Protein AF-A0A950IPH7-F1 (afdb_monomer_lite)

Structure (mmCIF, N/CA/C/O backbone):
data_AF-A0A950IPH7-F1
#
_entry.id   AF-A0A950IPH7-F1
#
loop_
_atom_site.group_PDB
_atom_site.id
_atom_site.type_symbol
_atom_site.label_atom_id
_atom_site.label_alt_id
_atom_site.label_comp_id
_atom_site.label_asym_id
_atom_site.label_entity_id
_atom_site.label_seq_id
_atom_site.pdbx_PDB_ins_code
_atom_site.Cartn_x
_atom_site.Cartn_y
_atom_site.Cartn_z
_atom_site.occupancy
_atom_site.B_iso_or_equiv
_atom_site.auth_seq_id
_atom_site.auth_comp_id
_atom_site.auth_asym_id
_atom_site.auth_atom_id
_atom_site.pdbx_PDB_model_num
ATOM 1 N N . MET A 1 1 ? -6.818 4.771 37.956 1.00 45.09 1 MET A N 1
ATOM 2 C CA . MET A 1 1 ? -5.962 5.315 36.882 1.00 45.09 1 MET A CA 1
ATOM 3 C C . MET A 1 1 ? -4.799 4.351 36.689 1.00 45.09 1 MET A C 1
ATOM 5 O O . MET A 1 1 ? -3.914 4.379 37.532 1.00 45.09 1 MET A O 1
ATOM 9 N N . PRO A 1 2 ? -4.810 3.426 35.711 1.00 46.41 2 PRO A N 1
ATOM 10 C CA . PRO A 1 2 ? -3.669 2.549 35.517 1.00 46.41 2 PRO A CA 1
ATOM 11 C C . PRO A 1 2 ? -2.638 3.216 34.601 1.00 46.41 2 PRO A C 1
ATOM 13 O O . PRO A 1 2 ? -2.873 3.489 33.427 1.00 46.41 2 PRO A O 1
ATOM 16 N N . GLU A 1 3 ? -1.519 3.513 35.244 1.00 50.34 3 GLU A N 1
ATOM 17 C CA . GLU A 1 3 ? -0.166 3.772 34.769 1.00 50.34 3 GLU A CA 1
ATOM 18 C C . GLU A 1 3 ? 0.173 3.152 33.398 1.00 50.34 3 GLU A C 1
ATOM 20 O O . GLU A 1 3 ? 0.300 1.936 33.241 1.00 50.34 3 GLU A O 1
ATOM 25 N N . VAL A 1 4 ? 0.353 4.007 32.385 1.00 49.00 4 VAL A N 1
ATOM 26 C CA . VAL A 1 4 ? 0.895 3.612 31.078 1.00 49.00 4 VAL A CA 1
ATOM 27 C C . VAL A 1 4 ? 2.414 3.524 31.208 1.00 49.00 4 VAL A C 1
ATOM 29 O O . VAL A 1 4 ? 3.131 4.511 31.048 1.00 49.00 4 VAL A O 1
ATOM 32 N N . ALA A 1 5 ? 2.906 2.325 31.517 1.00 48.16 5 ALA A N 1
ATOM 33 C CA . ALA A 1 5 ? 4.327 2.006 31.514 1.00 48.16 5 ALA A CA 1
ATOM 34 C C . ALA A 1 5 ? 4.942 2.303 30.132 1.00 48.16 5 ALA A C 1
ATOM 36 O O . ALA A 1 5 ? 4.594 1.688 29.117 1.00 48.16 5 ALA A O 1
ATOM 37 N N . ALA A 1 6 ? 5.877 3.254 30.095 1.00 52.44 6 ALA A N 1
ATOM 38 C CA . ALA A 1 6 ? 6.624 3.639 28.906 1.00 52.44 6 ALA A CA 1
ATOM 39 C C . ALA A 1 6 ? 7.541 2.489 28.448 1.00 52.44 6 ALA A C 1
ATOM 41 O O . ALA A 1 6 ? 8.656 2.311 28.936 1.00 52.44 6 ALA A O 1
ATOM 42 N N . ALA A 1 7 ? 7.062 1.681 27.500 1.00 50.75 7 ALA A N 1
ATOM 43 C CA . ALA A 1 7 ? 7.858 0.632 26.869 1.00 50.75 7 ALA A CA 1
ATOM 44 C C . ALA A 1 7 ? 9.103 1.219 26.159 1.00 50.75 7 ALA A C 1
ATOM 46 O O . ALA A 1 7 ? 9.031 2.310 25.584 1.00 50.75 7 ALA A O 1
ATOM 47 N N . PRO A 1 8 ? 10.242 0.497 26.138 1.00 49.56 8 PRO A N 1
ATOM 48 C CA . PRO A 1 8 ? 11.510 1.007 25.622 1.00 49.56 8 PRO A CA 1
ATOM 49 C C . PRO A 1 8 ? 11.405 1.407 24.143 1.00 49.56 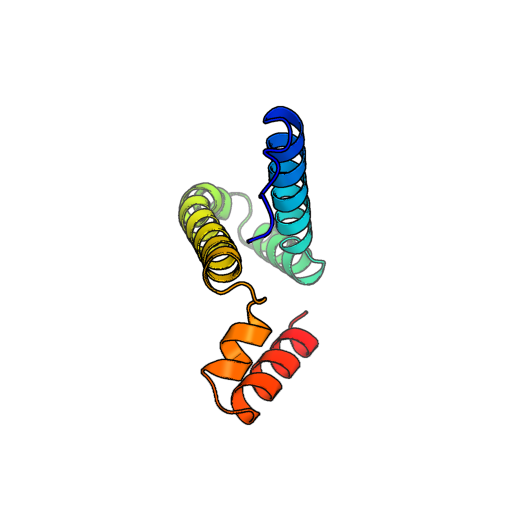8 PRO A C 1
ATOM 51 O O . PRO A 1 8 ? 10.976 0.623 23.293 1.00 49.56 8 PRO A O 1
ATOM 54 N N . ARG A 1 9 ? 11.861 2.627 23.832 1.00 59.84 9 ARG A N 1
ATOM 55 C CA . ARG A 1 9 ? 11.737 3.330 22.537 1.00 59.84 9 ARG A CA 1
ATOM 56 C C . ARG A 1 9 ? 12.106 2.482 21.305 1.00 59.84 9 ARG A C 1
ATOM 58 O O . ARG A 1 9 ? 11.478 2.625 20.262 1.00 59.84 9 ARG A O 1
ATOM 65 N N . LYS A 1 10 ? 13.072 1.558 21.425 1.00 57.66 10 LYS A N 1
ATOM 66 C CA . LYS A 1 10 ? 13.510 0.663 20.332 1.00 57.66 10 LYS A CA 1
ATOM 67 C C . LYS A 1 10 ? 12.494 -0.431 19.977 1.00 57.66 10 LYS A C 1
ATOM 69 O O . LYS A 1 10 ? 12.344 -0.753 18.802 1.00 57.66 10 LYS A O 1
ATOM 74 N N . ARG A 1 11 ? 11.758 -0.969 20.959 1.00 60.94 11 ARG A N 1
ATOM 75 C CA . ARG A 1 11 ? 10.733 -2.007 20.728 1.00 60.94 11 ARG A CA 1
ATOM 76 C C . ARG A 1 11 ? 9.528 -1.445 19.975 1.00 60.94 11 ARG A C 1
ATOM 78 O O . ARG A 1 11 ? 8.935 -2.142 19.159 1.00 60.94 11 ARG A O 1
ATOM 85 N N . ASN A 1 12 ? 9.215 -0.171 20.204 1.00 69.50 12 ASN A N 1
ATOM 86 C CA . ASN A 1 12 ? 8.132 0.518 19.505 1.00 69.50 12 ASN A CA 1
ATOM 87 C C . ASN A 1 12 ? 8.483 0.796 18.037 1.00 69.50 12 ASN A C 1
ATOM 89 O O . ASN A 1 12 ? 7.627 0.620 17.183 1.00 69.50 12 ASN A O 1
ATOM 93 N N . LEU A 1 13 ? 9.737 1.141 17.722 1.00 74.69 13 LEU A N 1
ATOM 94 C CA . LEU A 1 13 ? 10.169 1.370 16.336 1.00 74.69 13 LEU A CA 1
ATOM 95 C C . LEU A 1 13 ? 10.134 0.091 15.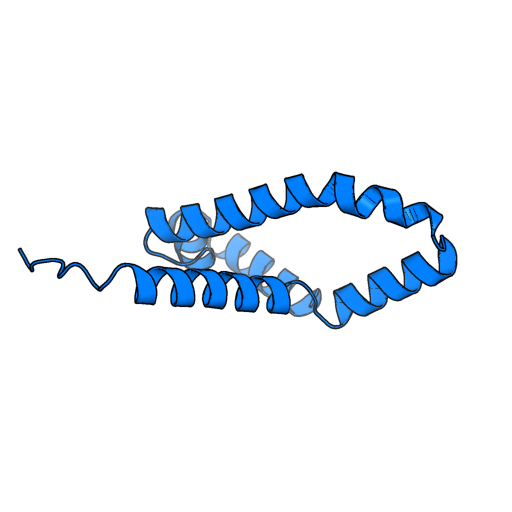493 1.00 74.69 13 LEU A C 1
ATOM 97 O O . LEU A 1 13 ? 9.551 0.097 14.416 1.00 74.69 13 LEU A O 1
ATOM 101 N N . LEU A 1 14 ? 10.683 -1.016 16.004 1.00 78.94 14 LEU A N 1
ATOM 102 C CA . LEU A 1 14 ? 10.628 -2.321 15.331 1.00 78.94 14 LEU A CA 1
ATOM 103 C C . LEU A 1 14 ? 9.185 -2.776 15.094 1.00 78.94 14 LEU A C 1
ATOM 105 O O . LEU A 1 14 ? 8.863 -3.296 14.032 1.00 78.94 14 LEU A O 1
ATOM 109 N N . ARG A 1 15 ? 8.300 -2.533 16.068 1.00 76.69 15 ARG A N 1
ATOM 110 C CA . ARG A 1 15 ? 6.880 -2.862 15.949 1.00 76.69 15 ARG A CA 1
ATOM 111 C C . ARG A 1 15 ? 6.165 -1.977 14.928 1.00 76.69 15 ARG A C 1
ATOM 113 O O . ARG A 1 15 ? 5.370 -2.500 14.160 1.00 76.69 15 ARG A O 1
ATOM 120 N N . SER A 1 16 ? 6.457 -0.678 14.886 1.00 76.88 16 SER A N 1
ATOM 121 C CA . SER A 1 16 ? 5.893 0.240 13.888 1.00 76.88 16 SER A CA 1
ATOM 122 C C . SER A 1 16 ? 6.375 -0.076 12.473 1.00 76.88 16 SER A C 1
ATOM 124 O O . SER A 1 16 ? 5.571 -0.063 11.548 1.00 76.88 16 SER A O 1
ATOM 126 N N . VAL A 1 17 ? 7.659 -0.407 12.303 1.00 79.75 17 VAL A N 1
ATOM 127 C CA . VAL A 1 17 ? 8.213 -0.843 11.011 1.00 79.75 17 VAL A CA 1
ATOM 128 C C . VAL A 1 17 ? 7.616 -2.189 10.600 1.00 79.75 17 VAL A C 1
ATOM 130 O O . VAL A 1 17 ? 7.224 -2.341 9.451 1.00 79.75 17 VAL A O 1
ATOM 133 N N . GLY A 1 18 ? 7.467 -3.132 11.535 1.00 80.81 18 GLY A N 1
ATOM 134 C CA . GLY A 1 18 ? 6.804 -4.413 11.285 1.00 80.81 18 GLY A CA 1
ATOM 135 C C . GLY A 1 18 ? 5.336 -4.256 10.881 1.00 80.81 18 GLY A C 1
ATOM 136 O O . GLY A 1 18 ? 4.902 -4.878 9.921 1.00 80.81 18 GLY A O 1
ATOM 137 N N . LEU A 1 19 ? 4.585 -3.377 11.551 1.00 80.44 19 LEU A N 1
ATOM 138 C CA . LEU A 1 19 ? 3.211 -3.030 11.168 1.00 80.44 19 LEU A CA 1
ATOM 139 C C . LEU A 1 19 ? 3.152 -2.384 9.779 1.00 80.44 19 LEU A C 1
ATOM 141 O O . LEU A 1 19 ? 2.280 -2.735 8.994 1.00 80.44 19 LEU A O 1
ATOM 145 N N . GLY A 1 20 ? 4.082 -1.481 9.459 1.00 81.31 20 GLY A N 1
ATOM 146 C CA . GLY A 1 20 ? 4.186 -0.883 8.126 1.00 81.31 20 GLY A CA 1
ATOM 147 C C . GLY A 1 20 ? 4.491 -1.913 7.036 1.00 81.31 20 GLY A C 1
ATOM 148 O O . GLY A 1 20 ? 3.860 -1.884 5.988 1.00 81.31 20 GLY A O 1
ATOM 149 N N . LEU A 1 21 ? 5.396 -2.858 7.309 1.00 82.88 21 LEU A N 1
ATOM 150 C CA . LEU A 1 21 ? 5.728 -3.972 6.415 1.00 82.88 21 LEU A CA 1
ATOM 151 C C . LEU A 1 21 ? 4.537 -4.900 6.171 1.00 82.88 21 LEU A C 1
ATOM 153 O O . LEU A 1 21 ? 4.304 -5.283 5.034 1.00 82.88 21 LEU A O 1
ATOM 157 N N . ILE A 1 22 ? 3.777 -5.241 7.216 1.00 84.56 22 ILE A N 1
ATOM 158 C CA . ILE A 1 22 ? 2.578 -6.081 7.088 1.00 84.56 22 ILE A CA 1
ATOM 159 C C . ILE A 1 22 ? 1.510 -5.364 6.258 1.00 84.56 22 ILE A C 1
ATOM 161 O O . ILE A 1 22 ? 0.917 -5.978 5.382 1.00 84.56 22 ILE A O 1
ATOM 165 N N . THR A 1 23 ? 1.284 -4.072 6.507 1.00 83.19 23 THR A N 1
ATOM 166 C CA . THR A 1 23 ? 0.328 -3.276 5.726 1.00 83.19 23 THR A CA 1
ATOM 167 C C . THR A 1 23 ? 0.762 -3.150 4.269 1.00 83.19 23 THR A C 1
ATOM 169 O O . THR A 1 23 ? -0.078 -3.272 3.392 1.00 83.19 23 THR A O 1
ATOM 172 N N . GLY A 1 24 ? 2.056 -2.948 4.003 1.00 81.00 24 GLY A N 1
ATOM 173 C CA . GLY A 1 24 ? 2.582 -2.916 2.637 1.00 81.00 24 GLY A CA 1
ATOM 174 C C . GLY A 1 24 ? 2.434 -4.262 1.931 1.00 81.00 24 GLY A C 1
ATOM 175 O O . GLY A 1 24 ? 1.906 -4.321 0.834 1.00 81.00 24 GLY A O 1
ATOM 176 N N . ALA A 1 25 ? 2.797 -5.360 2.598 1.00 83.25 25 ALA A N 1
ATOM 177 C CA . ALA A 1 25 ? 2.630 -6.704 2.046 1.00 83.25 25 ALA A CA 1
ATOM 178 C C . ALA A 1 25 ? 1.157 -7.095 1.823 1.00 83.25 25 ALA A C 1
ATOM 180 O O . ALA A 1 25 ? 0.884 -7.987 1.030 1.00 83.25 25 ALA A O 1
ATOM 181 N N . ALA A 1 26 ? 0.220 -6.460 2.531 1.00 82.50 26 ALA A N 1
ATOM 182 C CA . ALA A 1 26 ? -1.212 -6.654 2.327 1.00 82.50 26 ALA A CA 1
ATOM 183 C C . ALA A 1 26 ? -1.782 -5.836 1.153 1.00 82.50 26 ALA A C 1
ATOM 185 O O . ALA A 1 26 ? -2.865 -6.169 0.689 1.00 82.50 26 ALA A O 1
ATOM 186 N N . ASP A 1 27 ? -1.089 -4.784 0.702 1.00 82.12 27 ASP A N 1
ATOM 187 C CA . ASP A 1 27 ? -1.491 -3.951 -0.447 1.00 82.12 27 ASP A CA 1
ATOM 188 C C . ASP A 1 27 ? -1.144 -4.627 -1.792 1.00 82.12 27 ASP A C 1
ATOM 190 O O . ASP A 1 27 ? -1.817 -4.413 -2.796 1.00 82.12 27 ASP A O 1
ATOM 194 N N . ASP A 1 28 ? -0.128 -5.499 -1.802 1.00 85.38 28 ASP A N 1
ATOM 195 C CA . ASP A 1 28 ? 0.341 -6.249 -2.977 1.00 85.38 28 ASP A CA 1
ATOM 196 C C . ASP A 1 28 ? -0.306 -7.653 -3.082 1.00 85.38 28 ASP A C 1
ATOM 198 O O . ASP A 1 28 ? 0.373 -8.684 -3.027 1.00 85.38 28 ASP A O 1
ATOM 202 N N . ASP A 1 29 ? -1.634 -7.719 -3.222 1.00 84.88 29 ASP A N 1
ATOM 203 C CA . ASP A 1 29 ? -2.373 -8.979 -3.415 1.00 84.88 29 ASP A CA 1
ATOM 204 C C . ASP A 1 29 ? -2.286 -9.544 -4.860 1.00 84.88 29 ASP A C 1
ATOM 206 O O . ASP A 1 29 ? -1.790 -8.905 -5.793 1.00 84.88 29 ASP A O 1
ATOM 210 N N . CYS A 1 30 ? -2.749 -10.789 -5.079 1.00 84.75 30 CYS A N 1
ATOM 211 C CA . CYS A 1 30 ? -2.711 -11.442 -6.402 1.00 84.75 30 CYS A CA 1
ATOM 212 C C . CYS A 1 30 ? -3.450 -10.638 -7.490 1.00 84.75 30 CYS A C 1
ATOM 214 O O . CYS A 1 30 ? -3.063 -10.691 -8.662 1.00 84.75 30 CYS A O 1
ATOM 216 N N . SER A 1 31 ? -4.501 -9.908 -7.109 1.00 85.06 31 SER A N 1
ATOM 217 C CA . SER A 1 31 ? -5.302 -9.078 -8.011 1.00 85.06 31 SER A CA 1
ATOM 218 C C . SER A 1 31 ? -4.515 -7.839 -8.459 1.00 85.06 31 SER A C 1
ATOM 220 O O . SER A 1 31 ? -4.434 -7.534 -9.658 1.00 85.06 31 SER A O 1
ATOM 222 N N . ALA A 1 32 ? -3.830 -7.181 -7.521 1.00 83.44 32 ALA A N 1
ATOM 223 C CA . ALA A 1 32 ? -2.929 -6.064 -7.773 1.00 83.44 32 ALA A CA 1
ATOM 224 C C . ALA A 1 32 ? -1.748 -6.483 -8.658 1.00 83.44 32 ALA A C 1
ATOM 226 O O . ALA A 1 32 ? -1.488 -5.847 -9.684 1.00 83.44 32 ALA A O 1
ATOM 227 N N . VAL A 1 33 ? -1.088 -7.604 -8.342 1.00 85.50 33 VAL A N 1
ATOM 228 C CA . VAL A 1 33 ? 0.029 -8.137 -9.143 1.00 85.50 33 VAL A CA 1
ATOM 229 C C . VAL A 1 33 ? -0.409 -8.436 -10.580 1.00 85.50 33 VAL A C 1
ATOM 231 O O . VAL A 1 33 ? 0.299 -8.081 -11.525 1.00 85.50 33 VAL A O 1
ATOM 234 N N . GLY A 1 34 ? -1.591 -9.032 -10.770 1.00 87.56 34 GLY A N 1
ATOM 235 C CA . GLY A 1 34 ? -2.153 -9.291 -12.098 1.00 87.56 34 GLY A CA 1
ATOM 236 C C . GLY A 1 34 ? -2.426 -8.008 -12.887 1.00 87.56 34 GLY A C 1
ATOM 237 O O . GLY A 1 34 ? -2.080 -7.917 -14.067 1.00 87.56 34 GLY A O 1
ATOM 238 N N . THR A 1 35 ? -2.968 -6.988 -12.222 1.00 85.62 35 THR A N 1
ATOM 239 C CA . THR A 1 35 ? -3.249 -5.679 -12.828 1.00 85.62 35 THR A CA 1
ATOM 240 C C . THR A 1 35 ? -1.961 -4.986 -13.262 1.00 85.62 35 THR A C 1
ATOM 242 O O . THR A 1 35 ? -1.846 -4.557 -14.411 1.00 85.62 35 THR A O 1
ATOM 245 N N . TYR A 1 36 ? -0.953 -4.924 -12.390 1.00 86.44 36 TYR A N 1
ATOM 246 C CA . TYR A 1 36 ? 0.339 -4.329 -12.726 1.00 86.44 36 TYR A CA 1
ATOM 247 C C . TYR A 1 36 ? 1.055 -5.104 -13.838 1.00 86.44 36 TYR A C 1
ATOM 249 O O . TYR A 1 36 ? 1.666 -4.480 -14.706 1.00 86.44 36 TYR A O 1
ATOM 257 N N . ALA A 1 37 ? 0.933 -6.435 -13.882 1.00 86.88 37 ALA A N 1
ATOM 258 C CA . ALA A 1 37 ? 1.475 -7.257 -14.963 1.00 86.88 37 ALA A CA 1
ATOM 259 C C . ALA A 1 37 ? 0.775 -6.990 -16.306 1.00 86.88 37 ALA A C 1
ATOM 261 O O . ALA A 1 37 ? 1.448 -6.824 -17.324 1.00 86.88 37 ALA A O 1
ATOM 262 N N . GLN A 1 38 ? -0.559 -6.888 -16.322 1.00 89.06 38 GLN A N 1
ATOM 263 C CA . GLN A 1 38 ? -1.326 -6.568 -17.529 1.00 89.06 38 GLN A CA 1
ATOM 264 C C . GLN A 1 38 ? -0.993 -5.161 -18.044 1.00 89.06 38 GLN A C 1
ATOM 266 O O . GLN A 1 38 ? -0.700 -4.980 -19.227 1.00 89.06 38 GLN A O 1
ATOM 271 N N . VAL A 1 39 ? -1.002 -4.167 -17.154 1.00 86.88 39 VAL A N 1
ATOM 272 C CA . VAL A 1 39 ? -0.648 -2.773 -17.462 1.00 86.88 39 VAL A CA 1
ATOM 273 C C . VAL A 1 39 ? 0.806 -2.689 -17.935 1.00 86.88 39 VAL A C 1
ATOM 275 O O . VAL A 1 39 ? 1.090 -2.018 -18.927 1.00 86.88 39 VAL A O 1
ATOM 278 N N . GLY A 1 40 ? 1.720 -3.421 -17.296 1.00 84.62 40 GLY A N 1
ATOM 279 C CA . GLY A 1 40 ? 3.128 -3.511 -17.677 1.00 84.6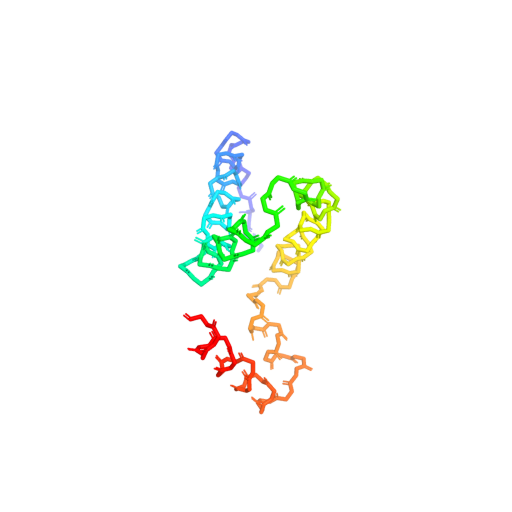2 40 GLY A CA 1
ATOM 280 C C . GLY A 1 40 ? 3.342 -4.141 -19.054 1.00 84.62 40 GLY A C 1
ATOM 281 O O . GLY A 1 40 ? 4.145 -3.635 -19.834 1.00 84.62 40 GLY A O 1
ATOM 282 N N . ALA A 1 41 ? 2.583 -5.183 -19.403 1.00 87.12 41 ALA A N 1
ATOM 283 C CA . ALA A 1 41 ? 2.632 -5.799 -20.729 1.00 87.12 41 ALA A CA 1
ATOM 284 C C . ALA A 1 41 ? 2.121 -4.859 -21.837 1.00 87.12 41 ALA A C 1
ATOM 286 O O . ALA A 1 41 ? 2.638 -4.887 -22.952 1.00 87.12 41 ALA A O 1
ATOM 287 N N . GLN A 1 42 ? 1.133 -4.008 -21.538 1.00 86.94 42 GLN A N 1
ATOM 288 C CA . GLN A 1 42 ? 0.538 -3.085 -22.512 1.00 86.94 42 GLN A CA 1
ATOM 289 C C . GLN A 1 42 ? 1.314 -1.767 -22.670 1.00 86.94 42 GLN A C 1
ATOM 291 O O . GLN A 1 42 ? 1.462 -1.262 -23.782 1.00 86.94 42 GLN A O 1
ATOM 296 N N . LEU A 1 43 ? 1.796 -1.184 -21.571 1.00 83.19 43 LEU A N 1
ATOM 297 C CA . LEU A 1 43 ? 2.412 0.151 -21.545 1.00 83.19 43 LEU A CA 1
ATOM 298 C C . LEU A 1 43 ? 3.943 0.107 -21.435 1.00 83.19 43 LEU A C 1
ATOM 300 O O . LEU A 1 43 ? 4.606 1.132 -21.639 1.00 83.19 43 LEU A O 1
ATOM 304 N N . GLY A 1 44 ? 4.522 -1.058 -21.133 1.00 82.62 44 GLY A N 1
ATOM 305 C CA . GLY A 1 44 ? 5.950 -1.211 -20.873 1.00 82.62 44 GLY A CA 1
ATOM 306 C C . GLY A 1 44 ? 6.430 -0.238 -19.791 1.00 82.62 44 GLY A C 1
ATOM 307 O O . GLY A 1 44 ? 5.723 0.075 -18.834 1.00 82.62 44 GLY A O 1
ATOM 308 N N . TYR A 1 45 ? 7.621 0.328 -19.977 1.00 82.06 45 TYR A N 1
ATOM 309 C CA . TYR A 1 45 ? 8.204 1.288 -19.030 1.00 82.06 45 TYR A CA 1
ATOM 310 C C . TYR A 1 45 ? 7.561 2.684 -19.053 1.00 82.06 45 TYR A C 1
ATOM 312 O O . TYR A 1 45 ? 7.929 3.541 -18.251 1.00 82.06 45 TYR A O 1
ATOM 320 N N . LYS A 1 46 ? 6.585 2.949 -19.932 1.00 81.88 46 LYS A N 1
ATOM 321 C CA . LYS A 1 46 ? 5.935 4.268 -20.008 1.00 81.88 46 LYS A CA 1
ATOM 322 C C . LYS A 1 46 ? 5.065 4.575 -18.792 1.00 81.88 46 LYS A C 1
ATOM 324 O O . LYS A 1 46 ? 4.769 5.739 -18.568 1.00 81.88 46 LYS A O 1
ATOM 329 N N . ALA A 1 47 ? 4.666 3.570 -18.014 1.00 81.19 47 ALA A N 1
ATOM 330 C CA . ALA A 1 47 ? 3.904 3.758 -16.779 1.00 81.19 47 ALA A CA 1
ATOM 331 C C . ALA A 1 47 ? 4.798 3.976 -15.541 1.00 81.19 47 ALA A C 1
ATOM 333 O O . ALA A 1 47 ? 4.300 4.369 -14.491 1.00 81.19 47 ALA A O 1
ATOM 334 N N . LEU A 1 48 ? 6.118 3.769 -15.644 1.00 82.75 48 LEU A N 1
ATOM 335 C CA . LEU A 1 48 ? 7.017 3.778 -14.483 1.00 82.75 48 LEU A CA 1
ATOM 336 C C . LEU A 1 48 ? 7.098 5.149 -13.793 1.00 82.75 48 LEU A C 1
ATOM 338 O O . LEU A 1 48 ? 7.299 5.218 -12.585 1.00 82.75 48 LEU A O 1
ATOM 342 N N . TRP A 1 49 ? 6.898 6.241 -14.538 1.00 86.00 49 TRP A N 1
ATOM 343 C CA . TRP A 1 49 ? 6.886 7.599 -13.979 1.00 86.00 49 TRP A CA 1
ATOM 344 C C . TRP A 1 49 ? 5.654 7.882 -13.106 1.00 86.00 49 TRP A C 1
ATOM 346 O O . TRP A 1 49 ? 5.691 8.798 -12.287 1.00 86.00 49 TRP A O 1
ATOM 356 N N . LEU A 1 50 ? 4.585 7.087 -13.232 1.00 85.44 50 LEU A N 1
ATOM 357 C CA . LEU A 1 50 ? 3.417 7.190 -12.358 1.00 85.44 50 LEU A CA 1
ATOM 358 C C . LEU A 1 50 ? 3.732 6.683 -10.951 1.00 85.44 50 LEU A C 1
ATOM 360 O O . LEU A 1 50 ? 3.178 7.208 -9.993 1.00 85.44 50 LEU A O 1
ATOM 364 N N . ALA A 1 51 ? 4.652 5.725 -10.804 1.00 85.12 51 ALA A N 1
ATOM 365 C CA . ALA A 1 51 ? 5.017 5.175 -9.501 1.00 85.12 51 ALA A CA 1
ATOM 366 C C . ALA A 1 51 ? 5.462 6.264 -8.500 1.00 85.12 51 ALA A C 1
ATOM 368 O O . ALA A 1 51 ? 4.824 6.387 -7.455 1.00 85.12 51 ALA A O 1
ATOM 369 N N . PRO A 1 52 ? 6.458 7.129 -8.794 1.00 86.75 52 PRO A N 1
ATOM 370 C CA . PRO A 1 52 ? 6.821 8.215 -7.883 1.00 86.75 52 PRO A CA 1
ATOM 371 C C . PRO A 1 52 ? 5.734 9.293 -7.744 1.00 86.75 52 PRO A C 1
ATOM 373 O O . PRO A 1 52 ? 5.701 9.977 -6.724 1.00 86.75 52 PRO A O 1
ATOM 376 N N . ALA A 1 53 ? 4.840 9.449 -8.726 1.00 88.25 53 ALA A N 1
ATOM 377 C CA . ALA A 1 53 ? 3.744 10.418 -8.659 1.00 88.25 53 ALA A CA 1
ATOM 378 C C . ALA A 1 53 ? 2.600 9.959 -7.733 1.00 88.25 53 ALA A C 1
ATOM 380 O O . ALA A 1 53 ? 2.021 10.773 -7.016 1.00 88.25 53 ALA A O 1
ATOM 381 N N . VAL A 1 54 ? 2.293 8.659 -7.718 1.00 86.19 54 VAL A N 1
ATOM 382 C CA . VAL A 1 54 ? 1.218 8.057 -6.909 1.00 86.19 54 VAL A CA 1
ATOM 383 C C . VAL A 1 54 ? 1.698 7.699 -5.499 1.00 86.19 54 VAL A C 1
ATOM 385 O O . VAL A 1 54 ? 0.918 7.753 -4.549 1.00 86.19 54 VAL A O 1
ATOM 388 N N . LEU A 1 55 ? 2.995 7.433 -5.320 1.00 87.62 55 LEU A N 1
ATOM 389 C CA . LEU A 1 55 ? 3.604 7.137 -4.021 1.00 87.62 55 LEU A CA 1
ATOM 390 C C . LEU A 1 55 ? 3.225 8.120 -2.887 1.00 87.62 55 LEU A C 1
ATOM 392 O O . LEU A 1 55 ? 2.818 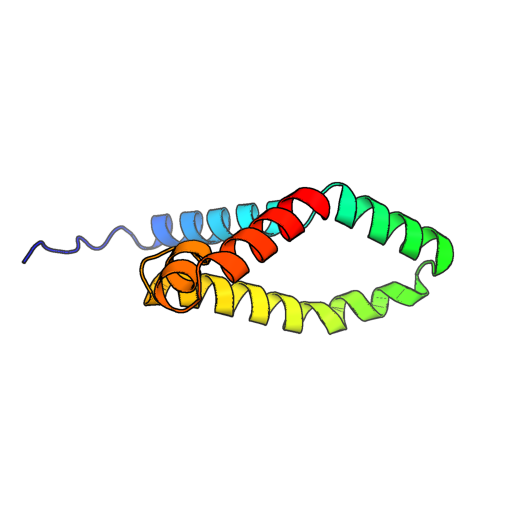7.649 -1.823 1.00 87.62 55 LEU A O 1
ATOM 396 N N . PRO A 1 56 ? 3.282 9.460 -3.047 1.00 88.06 56 PRO A N 1
ATOM 397 C CA . PRO A 1 56 ? 2.873 10.376 -1.979 1.00 88.06 56 PRO A CA 1
ATOM 398 C C . PRO A 1 56 ? 1.384 10.260 -1.632 1.00 88.06 56 PRO A C 1
ATOM 400 O O . PRO A 1 56 ? 1.023 10.349 -0.459 1.00 88.06 56 PRO A O 1
ATOM 403 N N . MET A 1 57 ? 0.519 10.019 -2.621 1.00 88.94 57 MET A N 1
ATOM 404 C CA . MET A 1 57 ? -0.913 9.814 -2.390 1.00 88.94 57 MET A CA 1
ATOM 405 C C . MET A 1 57 ? -1.151 8.558 -1.543 1.00 88.94 57 MET A C 1
ATOM 407 O O . MET A 1 57 ? -1.902 8.601 -0.567 1.00 88.94 57 MET A O 1
ATOM 411 N N . MET A 1 58 ? -0.457 7.468 -1.870 1.00 88.44 58 MET A N 1
ATOM 412 C CA . MET A 1 58 ? -0.523 6.200 -1.145 1.00 88.44 58 MET A CA 1
ATOM 413 C C . MET A 1 58 ? -0.036 6.346 0.304 1.00 88.44 58 MET A C 1
ATOM 415 O O . MET A 1 58 ? -0.718 5.919 1.236 1.00 88.44 58 MET A O 1
ATOM 419 N N . VAL A 1 59 ? 1.084 7.047 0.524 1.00 87.56 59 VAL A N 1
ATOM 420 C CA . VAL A 1 59 ? 1.599 7.342 1.874 1.00 87.56 59 VAL A CA 1
ATOM 421 C C . VAL A 1 59 ? 0.569 8.103 2.707 1.00 87.56 59 VAL A C 1
ATOM 423 O O . VAL A 1 59 ? 0.343 7.761 3.869 1.00 87.56 59 VAL A O 1
ATOM 426 N N . VAL A 1 60 ? -0.082 9.114 2.128 1.00 89.19 60 VAL A N 1
ATOM 427 C CA . VAL A 1 60 ? -1.114 9.895 2.822 1.00 89.19 60 VAL A CA 1
ATOM 428 C C . VAL A 1 60 ? -2.326 9.026 3.163 1.00 89.19 60 VAL A C 1
ATOM 430 O O . VAL A 1 60 ? -2.817 9.097 4.291 1.00 89.19 60 VAL A O 1
ATOM 433 N N . ALA A 1 61 ? -2.780 8.172 2.244 1.00 88.38 61 ALA A N 1
ATOM 434 C CA . ALA A 1 61 ? -3.911 7.274 2.471 1.00 88.38 61 ALA A CA 1
ATOM 435 C C . ALA A 1 61 ? -3.645 6.269 3.608 1.00 88.38 61 ALA A C 1
ATOM 437 O O . ALA A 1 61 ? -4.467 6.130 4.521 1.00 88.38 61 ALA A O 1
ATOM 438 N N . VAL A 1 62 ? -2.473 5.624 3.611 1.00 87.88 62 VAL A N 1
ATOM 439 C CA . VAL A 1 62 ? -2.065 4.679 4.665 1.00 87.88 62 VAL A CA 1
ATOM 440 C C . VAL A 1 62 ? -1.885 5.399 6.002 1.00 87.88 62 VAL A C 1
ATOM 442 O O . VAL A 1 62 ? -2.361 4.925 7.037 1.00 87.88 62 VAL A O 1
ATOM 445 N N . TYR A 1 63 ? -1.257 6.578 5.995 1.00 87.06 63 TYR A N 1
ATOM 446 C CA . TYR A 1 63 ? -1.070 7.387 7.197 1.00 87.06 63 TYR A CA 1
ATOM 447 C C . TYR A 1 63 ? -2.403 7.805 7.823 1.00 87.06 63 TYR A C 1
ATOM 449 O O . TYR A 1 63 ? -2.587 7.647 9.030 1.00 87.06 63 TYR A O 1
ATOM 457 N N . LEU A 1 64 ? -3.342 8.314 7.022 1.00 86.56 64 LEU A N 1
ATOM 458 C CA . LEU A 1 64 ? -4.664 8.718 7.498 1.00 86.56 64 LEU A CA 1
ATOM 459 C C . LEU A 1 64 ? -5.440 7.526 8.054 1.00 86.56 64 LEU A C 1
ATOM 461 O O . LEU A 1 64 ? -6.009 7.636 9.137 1.00 86.56 64 LEU A O 1
ATOM 465 N N . SER A 1 65 ? -5.406 6.381 7.372 1.00 82.56 65 SER A N 1
ATOM 466 C CA . SER A 1 65 ? -6.077 5.156 7.821 1.00 82.56 65 SER A CA 1
ATOM 467 C C . SER A 1 65 ? -5.509 4.648 9.150 1.00 82.56 65 SER A C 1
ATOM 469 O O . SER A 1 65 ? -6.259 4.351 10.083 1.00 82.56 65 SER A O 1
ATOM 471 N N . GLY A 1 66 ? -4.180 4.631 9.287 1.00 83.38 66 GLY A N 1
ATOM 472 C CA . GLY A 1 66 ? -3.511 4.275 10.538 1.00 83.38 66 GLY A CA 1
ATOM 473 C C . GLY A 1 66 ? -3.806 5.267 11.665 1.00 83.38 66 GLY A C 1
ATOM 474 O O . GLY A 1 66 ? -4.086 4.864 12.794 1.00 83.38 66 GLY A O 1
ATOM 475 N N . LYS A 1 67 ? -3.805 6.568 11.364 1.00 84.31 67 LYS A N 1
ATOM 476 C CA . LYS A 1 67 ? -4.087 7.625 12.341 1.00 84.31 67 LYS A CA 1
ATOM 477 C C . LYS A 1 67 ? -5.542 7.614 12.797 1.00 84.31 67 LYS A C 1
ATOM 479 O O . LYS A 1 67 ? -5.793 7.774 13.986 1.00 84.31 67 LYS A O 1
ATOM 484 N N . LEU A 1 68 ? -6.486 7.364 11.892 1.00 82.88 68 LEU A N 1
ATOM 485 C CA . LEU A 1 68 ? -7.898 7.171 12.221 1.00 82.88 68 LEU A CA 1
ATOM 486 C C . LEU A 1 68 ? -8.082 5.993 13.180 1.00 82.88 68 LEU A C 1
ATOM 488 O O . LEU A 1 68 ? -8.749 6.150 14.198 1.00 82.88 68 LEU A O 1
ATOM 492 N N . GLY A 1 69 ? -7.434 4.853 12.920 1.00 79.81 69 GLY A N 1
ATOM 493 C CA . GLY A 1 69 ? -7.474 3.698 13.823 1.00 79.81 69 GLY A CA 1
ATOM 494 C C . GLY A 1 69 ? -6.864 3.981 15.202 1.00 79.81 69 GLY A C 1
ATOM 495 O O . GLY A 1 69 ? -7.406 3.550 16.219 1.00 79.81 69 GLY A O 1
ATOM 496 N N . GLN A 1 70 ? -5.773 4.753 15.257 1.00 80.88 70 GLN A N 1
ATOM 497 C CA . GLN A 1 70 ? -5.135 5.162 16.516 1.00 80.88 70 GLN A CA 1
ATOM 498 C C . GLN A 1 70 ? -5.988 6.147 17.325 1.00 80.88 70 GLN A C 1
ATOM 500 O O . GLN A 1 70 ? -6.074 6.010 18.541 1.00 80.88 70 GLN A O 1
ATOM 505 N N . VAL A 1 71 ? -6.611 7.132 16.669 1.00 83.06 71 VAL A N 1
ATOM 506 C CA . VAL A 1 71 ? -7.422 8.170 17.329 1.00 83.06 71 VAL A CA 1
ATOM 507 C C . VAL A 1 71 ? -8.782 7.627 17.756 1.00 83.06 71 VAL A C 1
ATOM 509 O O . VAL A 1 71 ? -9.239 7.924 18.856 1.00 83.06 71 VAL A O 1
ATOM 512 N N . ALA A 1 72 ? -9.431 6.823 16.913 1.00 79.44 72 ALA A N 1
ATOM 513 C CA . ALA A 1 72 ? -10.741 6.269 17.224 1.00 79.44 72 ALA A CA 1
ATOM 514 C C . ALA A 1 72 ? -10.673 5.089 18.208 1.00 79.44 72 ALA A C 1
ATOM 516 O O . ALA A 1 72 ? -11.683 4.769 18.830 1.00 79.44 72 ALA A O 1
ATOM 517 N N . GLY A 1 73 ? -9.515 4.428 18.340 1.00 77.12 73 GLY A N 1
ATOM 518 C CA . GLY A 1 73 ? -9.331 3.250 19.199 1.00 77.12 73 GLY A CA 1
ATOM 519 C C . GLY A 1 73 ? -10.041 1.987 18.693 1.00 77.12 73 GLY A C 1
ATOM 520 O O . GLY A 1 73 ? -10.125 0.990 19.405 1.00 77.12 73 GLY A O 1
ATOM 521 N N . GLN A 1 74 ? -10.558 2.023 17.466 1.00 76.75 74 GLN A N 1
ATOM 522 C CA . GLN A 1 74 ? -11.297 0.951 16.800 1.00 76.75 74 GLN A CA 1
ATOM 523 C C . GLN A 1 74 ? -10.820 0.852 15.349 1.00 76.75 74 GLN A C 1
ATOM 525 O O . GLN A 1 74 ? -10.424 1.849 14.746 1.00 76.75 74 GLN A O 1
ATOM 530 N N . GLY A 1 75 ? -10.858 -0.356 14.778 1.00 74.88 75 GLY A N 1
ATOM 531 C CA . GLY A 1 75 ? -10.546 -0.561 13.361 1.00 74.88 75 GLY A CA 1
ATOM 532 C C . GLY A 1 75 ? -11.521 0.185 12.442 1.00 74.88 75 GLY A C 1
ATOM 533 O O . GLY A 1 75 ? -12.606 0.579 12.872 1.00 74.88 75 GLY A O 1
ATOM 534 N N . LEU A 1 76 ? -11.163 0.332 11.162 1.00 72.81 76 LEU A N 1
ATOM 535 C CA . LEU A 1 76 ? -11.954 1.075 10.170 1.00 72.81 76 LEU A CA 1
ATOM 536 C C . LEU A 1 76 ? -13.432 0.637 10.136 1.00 72.81 76 LEU A C 1
ATOM 538 O O . LEU A 1 76 ? -14.331 1.473 10.151 1.00 72.81 76 LEU A O 1
ATOM 542 N N . PHE A 1 77 ? -13.695 -0.672 10.207 1.00 72.31 77 PHE A N 1
ATOM 543 C CA . PHE A 1 77 ? -15.052 -1.226 10.281 1.00 72.31 77 PHE A CA 1
ATOM 544 C C . PHE A 1 77 ? -15.790 -0.914 11.594 1.00 72.31 77 PHE A C 1
ATOM 546 O O . PHE A 1 77 ? -17.015 -0.817 11.596 1.00 72.31 77 PHE A O 1
ATOM 553 N N . GLY A 1 78 ? -15.074 -0.731 12.708 1.00 75.75 78 GLY A N 1
ATOM 554 C CA . GLY A 1 78 ? -15.653 -0.295 13.983 1.00 75.75 78 GLY A CA 1
ATOM 555 C C . GLY A 1 78 ? -16.113 1.161 13.927 1.00 75.75 78 GLY A C 1
ATOM 556 O O . GLY A 1 78 ? -17.254 1.463 14.286 1.00 75.75 78 GLY A O 1
ATOM 557 N N . VAL A 1 79 ? -15.275 2.038 13.360 1.00 76.44 79 VAL A N 1
ATOM 558 C CA . VAL A 1 79 ? -15.620 3.448 13.106 1.00 76.44 79 VAL A CA 1
ATOM 559 C C . VAL A 1 79 ? -16.802 3.553 12.144 1.00 76.44 79 VAL A C 1
ATOM 561 O O . VAL A 1 79 ? -17.762 4.278 12.406 1.00 76.44 79 VAL A O 1
ATOM 564 N N . LEU A 1 80 ? -16.778 2.771 11.064 1.00 74.75 80 LEU A N 1
ATOM 565 C CA . LEU A 1 80 ? -17.856 2.733 10.085 1.00 74.75 80 LEU A CA 1
ATOM 566 C C . LEU A 1 80 ? -19.163 2.217 10.701 1.00 74.75 80 LEU A C 1
ATOM 568 O O . LEU A 1 80 ? -20.218 2.782 10.453 1.00 74.75 80 LEU A O 1
ATOM 572 N N . ARG A 1 81 ? -19.116 1.204 11.572 1.00 76.38 81 ARG A N 1
ATOM 573 C CA . ARG A 1 81 ? -20.303 0.706 12.285 1.00 76.38 81 ARG A CA 1
ATOM 574 C C . ARG A 1 81 ? -20.922 1.747 13.218 1.00 76.38 81 ARG A C 1
ATOM 576 O O . ARG A 1 81 ? -22.123 1.684 13.469 1.00 76.38 81 ARG A O 1
ATOM 583 N N . SER A 1 82 ? -20.113 2.649 13.767 1.00 78.25 82 SER A N 1
ATOM 584 C CA . SER A 1 82 ? -20.576 3.684 14.695 1.00 78.25 82 SER A CA 1
ATOM 585 C C . SER A 1 82 ? -21.061 4.957 13.993 1.00 78.25 82 SER A C 1
ATOM 587 O O . SER A 1 82 ? -21.895 5.654 14.562 1.00 78.25 82 SER A O 1
ATOM 589 N N . HIS A 1 83 ? -20.615 5.229 12.760 1.00 79.38 83 HIS A N 1
ATOM 590 C CA . HIS A 1 83 ? -20.986 6.438 12.006 1.00 79.38 83 HIS A CA 1
ATOM 591 C C . HIS A 1 83 ? -21.857 6.190 10.763 1.00 79.38 83 HIS A C 1
ATOM 593 O O . HIS A 1 83 ? -22.424 7.141 10.232 1.00 79.38 83 HIS A O 1
ATOM 599 N N . ALA A 1 84 ? -21.986 4.948 10.285 1.00 76.44 84 ALA A N 1
ATOM 600 C CA . ALA A 1 84 ? -22.721 4.616 9.066 1.00 76.44 84 ALA A CA 1
ATOM 601 C C . ALA A 1 84 ? -23.844 3.587 9.301 1.00 76.44 84 ALA A C 1
ATOM 603 O O . ALA A 1 84 ? -23.760 2.742 10.199 1.00 76.44 84 ALA A O 1
ATOM 604 N N . PRO A 1 85 ? -24.908 3.612 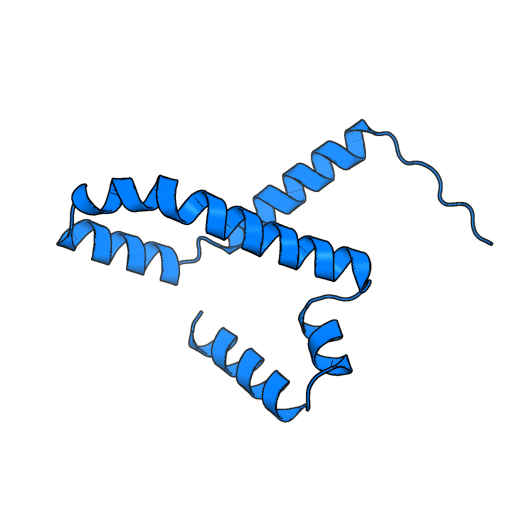8.473 1.00 78.88 85 PRO A N 1
ATOM 605 C CA . PRO A 1 85 ? -25.978 2.625 8.538 1.00 78.88 85 PRO A CA 1
ATOM 606 C C . PRO A 1 85 ? -25.474 1.224 8.163 1.00 78.88 85 PRO A C 1
ATOM 608 O O . PRO A 1 85 ? -24.635 1.050 7.279 1.00 78.88 85 PRO A O 1
ATOM 611 N N . ARG A 1 86 ? -26.043 0.197 8.808 1.00 79.38 86 ARG A N 1
ATOM 612 C CA . ARG A 1 86 ? -25.602 -1.209 8.692 1.00 79.38 86 ARG A CA 1
ATOM 613 C C . ARG A 1 86 ? -25.576 -1.730 7.251 1.00 79.38 86 ARG A C 1
ATOM 615 O O . ARG A 1 86 ? -24.700 -2.515 6.917 1.00 79.38 86 ARG A O 1
ATOM 622 N N . TRP A 1 87 ? -26.493 -1.269 6.399 1.00 80.81 87 TRP A N 1
ATOM 623 C CA . TRP A 1 87 ? -26.537 -1.650 4.983 1.00 80.81 87 TRP A CA 1
ATOM 624 C C . TRP A 1 87 ? -25.280 -1.227 4.211 1.00 80.81 87 TRP A C 1
ATOM 626 O O . TRP A 1 87 ? -24.740 -2.024 3.449 1.00 80.81 87 TRP A O 1
ATOM 636 N N . LEU A 1 88 ? -24.753 -0.025 4.472 1.00 81.56 88 LEU A N 1
ATOM 637 C CA . LEU A 1 88 ? -23.530 0.454 3.827 1.00 81.56 88 LEU A CA 1
ATOM 638 C C . LEU A 1 88 ? -22.311 -0.372 4.259 1.00 81.56 88 LEU A C 1
ATOM 640 O O . LEU A 1 88 ? -21.446 -0.674 3.443 1.00 81.56 88 LEU A O 1
ATOM 644 N N . LEU A 1 89 ? -22.271 -0.800 5.524 1.00 81.94 89 LEU A N 1
ATOM 645 C CA . LEU A 1 89 ? -21.220 -1.684 6.026 1.00 81.94 89 LEU A CA 1
ATOM 646 C C . LEU A 1 89 ? -21.251 -3.048 5.326 1.00 81.94 89 LEU A C 1
ATOM 648 O O . LEU A 1 89 ? -20.201 -3.528 4.908 1.00 81.94 89 LEU A O 1
ATOM 652 N N . TYR A 1 90 ? -22.433 -3.653 5.162 1.00 83.44 90 TYR A N 1
ATOM 653 C CA . TYR A 1 90 ? -22.570 -4.918 4.433 1.00 83.44 90 TYR A CA 1
ATOM 654 C C . TYR A 1 90 ? -22.209 -4.779 2.953 1.00 83.44 90 TYR A C 1
ATOM 656 O O . TYR A 1 90 ? -21.558 -5.671 2.421 1.00 83.44 90 TYR A O 1
ATOM 664 N N . LEU A 1 91 ? -22.566 -3.664 2.306 1.00 86.56 91 LEU A N 1
ATOM 665 C CA . LEU A 1 91 ? -22.161 -3.389 0.926 1.00 86.56 91 LEU A CA 1
ATOM 666 C C . LEU A 1 91 ? -20.644 -3.275 0.779 1.00 86.56 91 LEU A C 1
ATOM 668 O O . LEU A 1 91 ? -20.078 -3.887 -0.118 1.00 86.56 91 LEU A O 1
ATOM 672 N N . ILE A 1 92 ? -19.983 -2.523 1.661 1.00 84.88 92 ILE A N 1
ATOM 673 C CA . ILE A 1 92 ? -18.524 -2.363 1.624 1.00 84.88 92 ILE A CA 1
ATOM 674 C C . ILE A 1 92 ? -17.838 -3.703 1.902 1.00 84.88 92 ILE A C 1
ATOM 676 O O . ILE A 1 92 ? -16.905 -4.065 1.195 1.00 84.88 92 ILE A O 1
ATOM 680 N N . LEU A 1 93 ? -18.327 -4.470 2.881 1.00 84.88 93 LEU A N 1
ATOM 681 C CA . LEU A 1 93 ? -17.798 -5.798 3.183 1.00 84.88 93 LEU A CA 1
ATOM 682 C C . LEU A 1 93 ? -17.946 -6.754 1.993 1.00 84.88 93 LEU A C 1
ATOM 684 O O . LEU A 1 93 ? -16.986 -7.429 1.640 1.00 84.88 93 LEU A O 1
ATOM 688 N N . ALA A 1 94 ? -19.126 -6.791 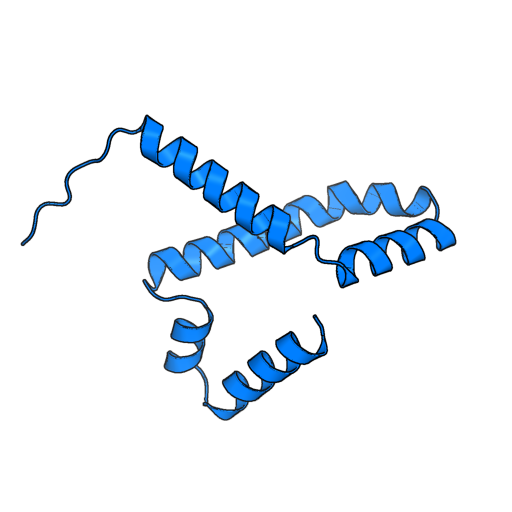1.369 1.00 86.56 94 ALA A N 1
ATOM 689 C CA . ALA A 1 94 ? -19.379 -7.613 0.191 1.00 86.56 94 ALA A CA 1
ATOM 690 C C . ALA A 1 94 ? -18.520 -7.171 -1.001 1.00 86.56 94 ALA A C 1
ATOM 692 O O . ALA A 1 94 ? -17.970 -8.015 -1.695 1.00 86.56 94 ALA A O 1
ATOM 693 N N . GLY A 1 95 ? -18.355 -5.862 -1.208 1.00 83.38 95 GLY A N 1
ATOM 694 C CA . GLY A 1 95 ? -17.509 -5.313 -2.266 1.00 83.38 95 GLY A CA 1
ATOM 695 C C . GLY A 1 95 ? -16.041 -5.703 -2.106 1.00 83.38 95 GLY A C 1
ATOM 696 O O . GLY A 1 95 ? -15.422 -6.125 -3.076 1.00 83.38 95 GLY A O 1
ATOM 697 N N . VAL A 1 96 ? -15.503 -5.639 -0.884 1.00 82.69 96 VAL A N 1
ATOM 698 C CA . VAL A 1 96 ? -14.129 -6.082 -0.590 1.00 82.69 96 VAL A CA 1
ATOM 699 C C . VAL A 1 96 ? -13.967 -7.587 -0.814 1.00 82.69 96 VAL A C 1
ATOM 701 O O . VAL A 1 96 ? -12.959 -7.999 -1.364 1.00 82.69 96 VAL A O 1
ATOM 704 N N . LEU A 1 97 ? -14.958 -8.399 -0.434 1.00 82.00 97 LEU A N 1
ATOM 705 C CA . LEU A 1 97 ? -14.939 -9.859 -0.617 1.00 82.00 97 LEU A CA 1
ATOM 706 C C . LEU A 1 97 ? -15.055 -10.316 -2.076 1.00 82.00 97 LEU A C 1
ATOM 708 O O . LEU A 1 97 ? -14.695 -11.444 -2.383 1.00 82.00 97 LEU A O 1
ATOM 712 N N . VAL A 1 98 ? -15.655 -9.496 -2.938 1.00 83.56 98 VAL A N 1
ATOM 713 C CA . VAL A 1 98 ? -15.830 -9.805 -4.365 1.00 83.56 98 VAL A CA 1
ATOM 714 C C . VAL A 1 98 ? -14.681 -9.235 -5.198 1.00 83.56 98 VAL A C 1
ATOM 716 O O . VAL A 1 98 ? -14.337 -9.808 -6.227 1.00 83.56 98 VAL A O 1
ATOM 719 N N . GLY A 1 99 ? -14.131 -8.086 -4.792 1.00 72.69 99 GLY A N 1
ATOM 720 C CA . GLY A 1 99 ? -13.061 -7.396 -5.513 1.00 72.69 99 GLY A CA 1
ATOM 721 C C . GLY A 1 99 ? -11.650 -7.918 -5.228 1.00 72.69 99 GLY A C 1
ATOM 722 O O . GLY A 1 99 ? -10.762 -7.676 -6.045 1.00 72.69 99 GLY A O 1
ATOM 723 N N . ASN A 1 100 ? -11.460 -8.607 -4.100 1.00 67.19 100 ASN A N 1
ATOM 724 C CA . ASN A 1 100 ? -10.216 -9.264 -3.695 1.00 67.19 100 ASN A CA 1
ATOM 725 C C . ASN A 1 100 ? -10.406 -10.784 -3.708 1.00 67.19 100 ASN A C 1
ATOM 727 O O . ASN A 1 100 ? -9.591 -11.487 -4.344 1.00 67.19 100 ASN A O 1
#

Radius of gyration: 18.11 Å; chains: 1; bounding box: 40×22×59 Å

Sequence (100 aa):
MPEVAAAPRKRNLLRSVGLGLITGAADDDCSAVGTYAQVGAQLGYKALWLAPAVLPMMVVAVYLSGKLGQVAGQGLFGVLRSHAPRWLLYLILAGVLVGN

Secondary structure (DSSP, 8-state):
--------HHHHHHHHHHHHHHHHHHHS-HHHHHHHHHHHHHHGGGGTTHHHHHHHHHHHHHHHHHHHHHHHSS-HHHHHHHHS-HHHHHHHHHHHHHH-

Foldseek 3Di:
DDDDPDDDPVVVVVVVVVVVVVVVVVVCDPLNVVVCVVCCVVCPCVCVVVCVVCVVVVVVVVVVQVVCCVVVVHHPLVVCPVVHDPVVSVVVVVCVVVSD

pLDDT: mean 78.98, std 10.64, range [45.09, 89.19]